Protein AF-A0A7X3P3A1-F1 (afdb_monomer)

pLDDT: mean 89.22, std 10.2, range [47.53, 96.94]

Mean predicted aligned error: 4.96 Å

Sequence (69 aa):
MLGTILPTDGNTPKQAILERTAARRTYTGSLGETLDKDTIVIDIQPKQVTLEKASVRRTLHLNTTSLLK

Solvent-accessible surface area (backbone atoms only — not comparable to full-atom values): 4244 Å² total; per-residue (Å²): 91,75,44,55,49,77,58,94,53,95,85,53,74,49,34,41,32,37,62,42,74,95,73,74,39,79,44,77,46,38,75,74,38,71,81,49,102,57,32,31,31,75,44,83,47,93,52,34,38,32,34,36,40,83,89,43,74,47,76,44,58,48,80,71,81,72,86,79,126

Foldseek 3Di:
DAFKDDDPDPPDFIWDWDAPPVVRDIDIDGAQDDPDPFKGFHDDDGQWTWIAGPNDIDIHGNPCPDPPD

Nearest PDB structures (foldseek):
  7oio-assembly1_A  TM=6.921E-01  e=4.282E-01  Legionella pneumophila
  8fno-assembly1_G  TM=7.242E-01  e=5.845E+00  Homo sapiens
  3ott-assembly1_B  TM=3.281E-01  e=3.892E+00  Bacteroides thetaiotaomicron

Structure (mmCIF, N/CA/C/O backbone):
data_AF-A0A7X3P3A1-F1
#
_entry.id   AF-A0A7X3P3A1-F1
#
loop_
_atom_site.group_PDB
_atom_site.id
_atom_site.type_symbol
_atom_site.label_atom_id
_atom_site.label_alt_id
_atom_site.label_comp_id
_atom_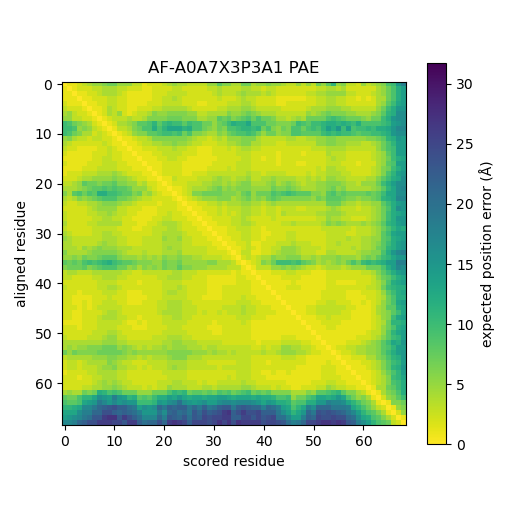site.label_asym_id
_atom_site.label_entity_id
_atom_site.label_seq_id
_atom_site.pdbx_PDB_ins_code
_atom_site.Cartn_x
_atom_site.Cartn_y
_atom_site.Cartn_z
_atom_site.occupancy
_atom_site.B_iso_or_equiv
_atom_site.auth_seq_id
_atom_site.auth_comp_id
_atom_site.auth_asym_id
_atom_site.auth_atom_id
_atom_site.pdbx_PDB_model_num
ATOM 1 N N . MET A 1 1 ? -1.217 -6.654 -4.513 1.00 89.06 1 MET A N 1
ATOM 2 C CA . MET A 1 1 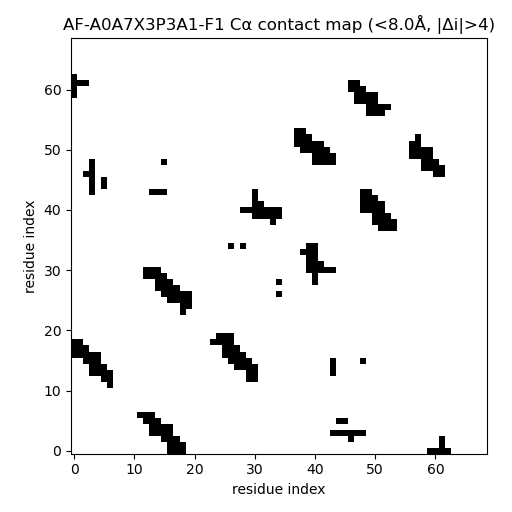? -1.387 -6.193 -3.116 1.00 89.06 1 MET A CA 1
ATOM 3 C C . MET A 1 1 ? -2.200 -7.234 -2.379 1.00 89.06 1 MET A C 1
ATOM 5 O O . MET A 1 1 ? -3.113 -7.768 -2.995 1.00 89.06 1 MET A O 1
ATOM 9 N N . LEU A 1 2 ? -1.858 -7.523 -1.121 1.00 91.56 2 LEU A N 1
ATOM 10 C CA . LEU A 1 2 ? -2.544 -8.537 -0.314 1.00 91.56 2 LEU A CA 1
ATOM 11 C C . LEU A 1 2 ? -3.601 -7.926 0.614 1.00 91.56 2 LEU A C 1
ATOM 13 O O . LEU A 1 2 ? -4.623 -8.555 0.860 1.00 91.56 2 LEU A O 1
ATOM 17 N N . GLY A 1 3 ? -3.402 -6.693 1.090 1.00 94.19 3 GLY A N 1
ATOM 18 C CA . GLY A 1 3 ? -4.407 -6.017 1.909 1.00 94.19 3 GLY A CA 1
ATOM 19 C C . GLY A 1 3 ? -3.937 -4.712 2.540 1.00 94.19 3 GLY A C 1
ATOM 20 O O . GLY A 1 3 ? -2.835 -4.234 2.278 1.00 94.19 3 GLY A O 1
ATOM 21 N N . THR A 1 4 ? -4.803 -4.154 3.382 1.00 95.56 4 THR A N 1
ATOM 22 C CA . THR A 1 4 ? -4.565 -2.948 4.187 1.00 95.56 4 THR A CA 1
ATOM 23 C C . THR A 1 4 ? -5.152 -3.151 5.578 1.00 95.56 4 THR A C 1
ATOM 25 O O . THR A 1 4 ? -6.275 -3.644 5.687 1.00 95.56 4 THR A O 1
ATOM 28 N N . ILE A 1 5 ? -4.434 -2.738 6.619 1.00 94.56 5 ILE A N 1
ATOM 29 C CA . ILE A 1 5 ? -4.917 -2.690 8.000 1.00 94.56 5 ILE A CA 1
ATOM 30 C C . ILE A 1 5 ? -5.257 -1.235 8.303 1.00 94.56 5 ILE A C 1
ATOM 32 O O . ILE A 1 5 ? -4.388 -0.361 8.274 1.00 94.56 5 ILE A O 1
ATOM 36 N N . LEU A 1 6 ? -6.540 -0.987 8.555 1.00 93.56 6 LEU A N 1
ATOM 37 C CA . LEU A 1 6 ? -7.053 0.321 8.934 1.00 93.56 6 LEU A CA 1
ATOM 38 C C . LEU A 1 6 ? -7.445 0.269 10.410 1.00 93.56 6 LEU A C 1
ATOM 40 O O . LEU A 1 6 ? -8.440 -0.379 10.739 1.00 93.56 6 LEU A O 1
ATOM 44 N N . PRO A 1 7 ? -6.658 0.889 11.294 1.00 92.06 7 PRO A N 1
ATOM 45 C CA . PRO A 1 7 ? -6.985 0.930 12.703 1.00 92.06 7 PRO A CA 1
ATOM 46 C C . PRO A 1 7 ? -8.221 1.789 12.957 1.00 92.06 7 PRO A C 1
ATOM 48 O O . PRO A 1 7 ? -8.512 2.739 12.228 1.00 92.06 7 PRO A O 1
ATOM 51 N N . THR A 1 8 ? -8.958 1.416 13.997 1.00 89.75 8 THR A N 1
ATOM 52 C CA . THR A 1 8 ? -10.154 2.128 14.462 1.00 89.75 8 THR A CA 1
ATOM 53 C C . THR A 1 8 ? -9.821 3.199 15.499 1.00 89.75 8 THR A C 1
ATOM 55 O O . THR A 1 8 ? -10.630 4.092 15.733 1.00 89.75 8 THR A O 1
ATOM 58 N N . ASP A 1 9 ? -8.644 3.110 16.120 1.00 89.94 9 ASP A N 1
ATOM 59 C CA . ASP A 1 9 ? -8.089 4.119 17.016 1.00 89.94 9 ASP A CA 1
ATOM 60 C C . ASP A 1 9 ? -7.062 5.007 16.291 1.00 89.94 9 ASP A C 1
ATOM 62 O O . ASP A 1 9 ? -6.482 4.619 15.278 1.00 89.94 9 ASP A O 1
ATOM 66 N N . GLY A 1 10 ? -6.840 6.217 16.809 1.00 82.25 10 GLY A N 1
ATOM 67 C CA . GLY A 1 10 ? -5.878 7.169 16.243 1.00 82.25 10 GLY A CA 1
ATOM 68 C C . GLY A 1 10 ? -4.421 6.937 16.657 1.00 82.25 10 GLY A C 1
ATOM 69 O O . GLY A 1 10 ? -3.563 7.720 16.260 1.00 82.25 10 GLY A O 1
ATOM 70 N N . ASN A 1 11 ? -4.137 5.911 17.466 1.00 88.88 11 ASN A N 1
ATOM 71 C CA . ASN A 1 11 ? -2.802 5.652 18.018 1.00 88.88 11 ASN A CA 1
ATOM 72 C C . ASN A 1 11 ? -2.040 4.584 17.228 1.00 88.88 11 ASN A C 1
ATOM 74 O O . ASN A 1 11 ? -0.814 4.513 17.291 1.00 88.88 11 ASN A O 1
ATOM 78 N N . THR A 1 12 ? -2.759 3.763 16.474 1.00 90.12 12 THR A N 1
ATOM 79 C CA . THR A 1 12 ? -2.187 2.745 15.607 1.00 90.12 12 THR A CA 1
ATOM 80 C C . THR A 1 12 ? -2.031 3.318 14.194 1.00 90.12 12 THR A C 1
ATOM 82 O O . THR A 1 12 ? -2.967 3.919 13.663 1.00 90.12 12 THR A O 1
ATOM 85 N N . PRO A 1 13 ? -0.869 3.162 13.537 1.00 91.75 13 PRO A N 1
ATOM 86 C CA . PRO A 1 13 ? -0.704 3.598 12.158 1.00 91.75 13 PRO A CA 1
ATOM 87 C C . PRO A 1 13 ? -1.429 2.656 11.191 1.00 91.75 13 PRO A C 1
ATOM 89 O O . PRO A 1 13 ? -1.508 1.444 11.402 1.00 91.75 13 PRO A O 1
ATOM 92 N N . LYS A 1 14 ? -1.919 3.207 10.077 1.00 95.00 14 LYS A N 1
ATOM 93 C CA . LYS A 1 14 ? -2.385 2.403 8.940 1.00 95.00 14 LYS A CA 1
ATOM 94 C C . LYS A 1 14 ? -1.228 1.572 8.390 1.00 95.00 14 LYS A C 1
ATOM 96 O O . LYS A 1 14 ? -0.117 2.087 8.264 1.00 95.00 14 LYS A O 1
ATOM 101 N N . GLN A 1 15 ? -1.506 0.334 7.990 1.00 96.12 15 GLN A N 1
ATOM 102 C CA . GLN A 1 15 ? -0.499 -0.551 7.399 1.00 96.12 15 GLN A CA 1
ATOM 103 C C . GLN A 1 15 ? -0.955 -1.104 6.049 1.00 96.12 15 GLN A C 1
ATOM 105 O O . GLN A 1 15 ? -2.135 -1.372 5.819 1.00 96.12 15 GLN A O 1
ATOM 110 N N . ALA A 1 16 ? 0.001 -1.302 5.153 1.00 95.75 16 ALA A N 1
ATOM 111 C CA . ALA A 1 16 ? -0.157 -1.956 3.866 1.00 95.75 16 ALA A CA 1
ATOM 112 C C . ALA A 1 16 ? 0.474 -3.349 3.917 1.00 95.75 16 ALA A C 1
ATOM 114 O O . ALA A 1 16 ? 1.589 -3.495 4.411 1.00 95.75 16 ALA A O 1
ATOM 115 N N . ILE A 1 17 ? -0.205 -4.356 3.363 1.00 94.94 17 ILE A N 1
ATOM 116 C CA . ILE A 1 17 ? 0.327 -5.713 3.196 1.00 94.94 17 ILE A CA 1
ATOM 117 C C . ILE A 1 17 ? 0.571 -5.944 1.703 1.00 94.94 17 ILE A C 1
ATOM 119 O O . ILE A 1 17 ? -0.357 -6.038 0.887 1.00 94.94 17 ILE A O 1
ATOM 123 N N . LEU A 1 18 ? 1.843 -6.012 1.333 1.00 92.88 18 LEU A N 1
ATOM 124 C CA . LEU A 1 18 ? 2.320 -6.015 -0.044 1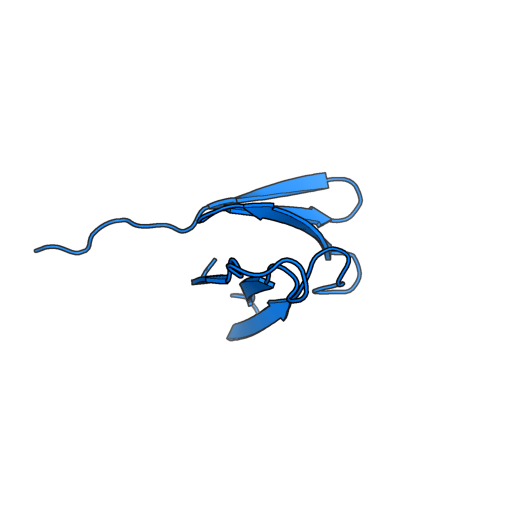.00 92.88 18 LEU A CA 1
ATOM 125 C C . LEU A 1 18 ? 3.137 -7.272 -0.315 1.00 92.88 18 LEU A C 1
ATOM 127 O O . LEU A 1 18 ? 3.984 -7.654 0.480 1.00 92.88 18 LEU A O 1
ATOM 131 N N . GLU A 1 19 ? 2.924 -7.896 -1.468 1.00 91.06 19 GLU A N 1
ATOM 132 C CA . GLU A 1 19 ? 3.782 -8.978 -1.941 1.00 91.06 19 GLU A CA 1
ATOM 133 C C . GLU A 1 19 ? 4.725 -8.447 -3.017 1.00 91.06 19 GLU A C 1
ATOM 135 O O . GLU A 1 19 ? 4.292 -7.879 -4.025 1.00 91.06 19 GLU A O 1
ATOM 140 N N . ARG A 1 20 ? 6.022 -8.677 -2.827 1.00 88.56 20 ARG A N 1
ATOM 141 C CA . ARG A 1 20 ? 7.030 -8.491 -3.864 1.00 88.56 20 ARG A CA 1
ATOM 142 C C . ARG A 1 20 ? 7.143 -9.777 -4.672 1.00 88.56 20 ARG A C 1
ATOM 144 O O . ARG A 1 20 ? 7.876 -10.688 -4.293 1.00 88.56 20 ARG A O 1
ATOM 151 N N . THR A 1 21 ? 6.458 -9.826 -5.808 1.00 85.12 21 THR A N 1
ATOM 152 C CA . THR A 1 21 ? 6.348 -11.023 -6.662 1.00 85.12 21 THR A CA 1
ATOM 153 C C . THR A 1 21 ? 7.700 -11.575 -7.119 1.00 85.12 21 THR A C 1
ATOM 155 O O . THR A 1 21 ? 7.919 -12.781 -7.064 1.00 85.12 21 THR A O 1
ATOM 158 N N . ALA A 1 22 ? 8.646 -10.702 -7.484 1.00 84.69 22 ALA A N 1
ATOM 159 C CA . ALA A 1 22 ? 9.985 -11.104 -7.924 1.00 84.69 22 ALA A CA 1
ATOM 160 C C . ALA A 1 22 ? 10.797 -11.842 -6.843 1.00 84.69 22 ALA A C 1
ATOM 162 O O . ALA A 1 22 ? 11.659 -12.650 -7.170 1.00 84.69 22 ALA A O 1
ATOM 163 N N . ALA A 1 23 ? 10.528 -11.567 -5.563 1.00 84.25 23 ALA A N 1
ATOM 164 C CA . ALA A 1 23 ? 11.237 -12.162 -4.428 1.00 84.25 23 ALA A CA 1
ATOM 165 C C . ALA A 1 23 ? 10.355 -13.109 -3.595 1.00 84.25 23 ALA A C 1
ATOM 167 O O . ALA A 1 23 ? 10.831 -13.635 -2.593 1.00 84.25 23 ALA A O 1
ATOM 168 N N . ARG A 1 24 ? 9.074 -13.279 -3.970 1.00 87.31 24 ARG A N 1
ATOM 169 C CA . ARG A 1 24 ? 8.038 -13.996 -3.200 1.00 87.31 24 ARG A CA 1
ATOM 170 C C . ARG A 1 24 ? 8.046 -13.638 -1.710 1.00 87.31 24 ARG A C 1
ATOM 172 O O . ARG A 1 24 ? 7.945 -14.501 -0.843 1.00 87.31 24 ARG A O 1
ATOM 179 N N . ARG A 1 25 ? 8.228 -12.349 -1.414 1.00 89.50 25 ARG A N 1
ATOM 180 C CA . ARG A 1 25 ? 8.340 -11.840 -0.045 1.00 89.50 25 ARG A CA 1
ATOM 181 C C . ARG A 1 25 ? 7.186 -10.906 0.261 1.00 89.50 25 ARG A C 1
ATOM 183 O O . ARG A 1 25 ? 6.941 -9.962 -0.491 1.00 89.50 25 ARG A O 1
ATOM 190 N N . THR A 1 26 ? 6.531 -11.151 1.386 1.00 92.25 26 THR A N 1
ATOM 191 C CA . THR A 1 26 ? 5.516 -10.258 1.940 1.00 92.25 26 THR A CA 1
ATOM 192 C C . THR A 1 26 ? 6.176 -9.174 2.781 1.00 92.25 26 THR A C 1
ATOM 194 O O . THR A 1 26 ? 7.110 -9.435 3.540 1.00 92.25 26 THR A O 1
ATOM 197 N N . TYR A 1 27 ? 5.676 -7.957 2.632 1.00 91.56 27 TYR A N 1
ATOM 198 C CA . TYR A 1 27 ? 6.059 -6.773 3.375 1.00 91.56 27 TYR A CA 1
ATOM 199 C C . TYR A 1 27 ? 4.810 -6.203 4.028 1.00 91.56 27 TYR A C 1
ATOM 201 O O . TYR A 1 27 ? 3.795 -6.003 3.359 1.00 91.56 27 TYR A O 1
ATOM 209 N N . THR A 1 28 ? 4.910 -5.926 5.319 1.00 93.62 28 THR A N 1
ATOM 210 C CA . THR A 1 28 ? 3.938 -5.111 6.038 1.00 93.62 28 THR A CA 1
ATOM 211 C C . THR A 1 28 ? 4.622 -3.796 6.342 1.00 93.62 28 THR A C 1
ATOM 213 O O . THR A 1 28 ? 5.710 -3.824 6.913 1.00 93.62 28 THR A O 1
ATOM 216 N N . GLY A 1 29 ? 4.027 -2.681 5.925 1.00 91.62 29 GLY A N 1
ATOM 217 C CA . GLY A 1 29 ? 4.641 -1.379 6.151 1.00 91.62 29 GLY A CA 1
ATOM 218 C C . GLY A 1 29 ? 3.656 -0.237 6.332 1.00 91.62 29 GLY A C 1
ATOM 219 O O . GLY A 1 29 ? 2.513 -0.300 5.873 1.00 91.62 29 GLY A O 1
ATOM 220 N N . SER A 1 30 ? 4.117 0.794 7.027 1.00 95.31 30 SER A N 1
ATOM 221 C CA . SER A 1 30 ? 3.362 2.003 7.367 1.00 95.31 30 SER A CA 1
ATOM 222 C C . SER A 1 30 ? 3.678 3.158 6.412 1.00 95.31 30 SER A C 1
ATOM 224 O O . SER A 1 30 ? 4.557 3.071 5.554 1.00 95.31 30 SER A O 1
ATOM 226 N N . LEU A 1 31 ? 2.949 4.265 6.552 1.00 94.00 31 LEU A N 1
ATOM 227 C CA . LEU A 1 31 ? 3.224 5.494 5.808 1.00 94.00 31 LEU A CA 1
ATOM 228 C C . LEU A 1 31 ? 4.670 5.973 6.039 1.00 94.00 31 LEU A C 1
ATOM 230 O O . LEU A 1 31 ? 5.129 6.029 7.176 1.00 94.00 31 LEU A O 1
ATOM 234 N N . GLY A 1 32 ? 5.362 6.347 4.964 1.00 92.00 32 GLY A N 1
ATOM 235 C CA . GLY A 1 32 ? 6.745 6.824 4.996 1.00 92.00 32 GLY A CA 1
ATOM 236 C C . GLY A 1 32 ? 7.800 5.717 5.042 1.00 92.00 32 GLY A C 1
ATOM 237 O O . GLY A 1 32 ? 8.983 6.015 4.903 1.00 92.00 32 GLY A O 1
ATOM 238 N N . GLU A 1 33 ? 7.408 4.449 5.193 1.00 91.88 33 GLU A N 1
ATOM 239 C CA . GLU A 1 33 ? 8.364 3.344 5.195 1.00 91.88 33 GLU A CA 1
ATOM 240 C C . GLU A 1 33 ? 8.832 2.970 3.785 1.00 91.88 33 GLU A C 1
ATOM 242 O O . GLU A 1 33 ? 8.075 2.964 2.806 1.00 91.88 33 GLU A O 1
ATOM 247 N N . THR A 1 34 ? 10.112 2.610 3.717 1.00 90.31 34 THR A N 1
ATOM 248 C CA . THR A 1 34 ? 10.810 2.192 2.505 1.00 90.31 34 THR A CA 1
ATOM 249 C C . THR A 1 34 ? 10.690 0.679 2.316 1.00 90.31 34 THR A C 1
ATOM 251 O O . THR A 1 34 ? 11.145 -0.105 3.146 1.00 90.31 34 THR A O 1
ATOM 254 N N . LEU A 1 35 ? 10.099 0.251 1.199 1.00 86.00 35 LEU A N 1
ATOM 255 C CA . LEU A 1 35 ? 9.888 -1.161 0.851 1.00 86.00 35 LEU A CA 1
ATOM 256 C C . LEU A 1 35 ? 11.101 -1.784 0.142 1.00 86.00 35 LEU A C 1
ATOM 258 O O . LEU A 1 35 ? 11.392 -2.972 0.298 1.00 86.00 35 LEU A O 1
ATOM 262 N N . ASP A 1 36 ? 11.791 -0.988 -0.675 1.00 83.56 36 ASP A N 1
ATOM 263 C CA . ASP A 1 36 ? 13.060 -1.307 -1.335 1.00 83.56 36 ASP A CA 1
ATOM 264 C C . ASP A 1 36 ? 13.857 -0.016 -1.580 1.00 83.56 36 ASP A C 1
ATOM 266 O O . ASP A 1 36 ? 13.368 1.049 -1.229 1.00 83.56 36 ASP A O 1
ATOM 270 N N . LYS A 1 37 ? 15.057 -0.099 -2.181 1.00 81.81 37 LYS A N 1
ATOM 271 C CA . LYS A 1 37 ? 16.001 1.029 -2.345 1.00 81.81 37 LYS A CA 1
ATOM 272 C C . LYS A 1 37 ? 15.354 2.387 -2.649 1.00 81.81 37 LYS A C 1
ATOM 274 O O . LYS A 1 37 ? 15.783 3.366 -2.054 1.00 81.81 37 LYS A O 1
ATOM 279 N N . ASP A 1 38 ? 14.330 2.420 -3.505 1.00 88.88 38 ASP A N 1
ATOM 280 C CA . ASP A 1 38 ? 13.724 3.672 -3.966 1.00 88.88 38 ASP A CA 1
ATOM 281 C C . ASP A 1 38 ? 12.195 3.680 -3.874 1.00 88.88 38 ASP A C 1
ATOM 283 O O . ASP A 1 38 ? 11.576 4.571 -4.448 1.00 88.88 38 ASP A O 1
ATOM 287 N N . THR A 1 39 ? 11.569 2.689 -3.227 1.00 91.38 39 THR A N 1
ATOM 288 C CA . THR A 1 39 ? 10.102 2.583 -3.157 1.00 91.38 39 THR A CA 1
ATOM 289 C C . THR A 1 39 ? 9.603 2.900 -1.757 1.00 91.38 39 THR A C 1
ATOM 291 O O . THR A 1 39 ? 9.920 2.172 -0.818 1.00 91.38 39 THR A O 1
ATOM 294 N N . ILE A 1 40 ? 8.760 3.921 -1.631 1.00 94.94 40 ILE A N 1
ATOM 295 C CA . ILE A 1 40 ? 8.164 4.360 -0.363 1.00 94.94 40 ILE A CA 1
ATOM 296 C C . ILE A 1 40 ? 6.639 4.261 -0.392 1.00 94.94 40 ILE A C 1
ATOM 298 O O . ILE A 1 40 ? 6.009 4.430 -1.441 1.00 94.94 40 ILE A O 1
ATOM 302 N N . VAL A 1 41 ? 6.036 4.003 0.768 1.00 95.38 41 VAL A N 1
ATOM 303 C CA . VAL A 1 41 ? 4.580 4.083 0.949 1.00 95.38 41 VAL A CA 1
ATOM 304 C C . VAL A 1 41 ? 4.190 5.530 1.238 1.00 95.38 41 VAL A C 1
ATOM 306 O O . VAL A 1 41 ? 4.612 6.088 2.248 1.00 95.38 41 VAL A O 1
ATOM 309 N N . ILE A 1 42 ? 3.368 6.138 0.380 1.00 96.38 42 ILE A N 1
ATOM 310 C CA . ILE A 1 42 ? 2.983 7.558 0.503 1.00 96.38 42 ILE A CA 1
ATOM 311 C C . ILE A 1 42 ? 1.498 7.782 0.786 1.00 96.38 42 ILE A C 1
ATOM 313 O O . ILE A 1 42 ? 1.116 8.890 1.145 1.00 96.38 42 ILE A O 1
ATOM 317 N N . ASP A 1 43 ? 0.657 6.756 0.638 1.00 96.38 43 ASP A N 1
ATOM 318 C CA . ASP A 1 43 ? -0.737 6.801 1.082 1.00 96.38 43 ASP A CA 1
ATOM 319 C C . ASP A 1 43 ? -1.293 5.388 1.300 1.00 96.38 43 ASP A C 1
ATOM 321 O O . ASP A 1 43 ? -0.949 4.451 0.571 1.00 96.38 43 ASP A O 1
ATOM 325 N N . ILE A 1 44 ? -2.175 5.247 2.292 1.00 96.44 44 ILE A N 1
ATOM 326 C CA . ILE A 1 44 ? -2.872 4.001 2.624 1.00 96.44 44 ILE A CA 1
ATOM 327 C C . ILE A 1 44 ? -4.358 4.312 2.827 1.00 96.44 44 ILE A C 1
ATOM 329 O O . ILE A 1 44 ? -4.759 5.037 3.747 1.00 96.44 44 ILE A O 1
ATOM 333 N N . GLN A 1 45 ? -5.180 3.707 1.975 1.00 95.38 45 GLN A N 1
ATOM 334 C CA . GLN A 1 45 ? -6.634 3.831 1.932 1.00 95.38 45 GLN A CA 1
ATOM 335 C C . GLN A 1 45 ? -7.279 2.436 1.949 1.00 95.38 45 GLN A C 1
ATOM 337 O O . GLN A 1 45 ? -6.598 1.434 1.713 1.00 95.38 45 GLN A O 1
ATOM 342 N N . PRO A 1 46 ? -8.589 2.312 2.224 1.00 94.12 46 PRO A N 1
ATOM 343 C CA . PRO A 1 46 ? -9.263 1.020 2.148 1.00 94.12 46 PRO A CA 1
ATOM 344 C C . PRO A 1 46 ? -9.040 0.353 0.789 1.00 94.12 46 PRO A C 1
ATOM 346 O O . PRO A 1 46 ? -9.411 0.906 -0.244 1.00 94.12 46 PRO A O 1
ATOM 349 N N . LYS A 1 47 ? -8.446 -0.851 0.787 1.00 93.88 47 LYS A N 1
ATOM 350 C CA . LYS A 1 47 ? -8.194 -1.641 -0.435 1.00 93.88 47 LYS A CA 1
ATOM 351 C C . LYS A 1 47 ? -7.312 -0.925 -1.470 1.00 93.88 47 LYS A C 1
ATOM 353 O O . LYS A 1 47 ? -7.321 -1.316 -2.640 1.00 93.88 47 LYS A O 1
ATOM 358 N N . GLN A 1 48 ? -6.538 0.078 -1.060 1.00 96.25 48 GLN A N 1
ATOM 359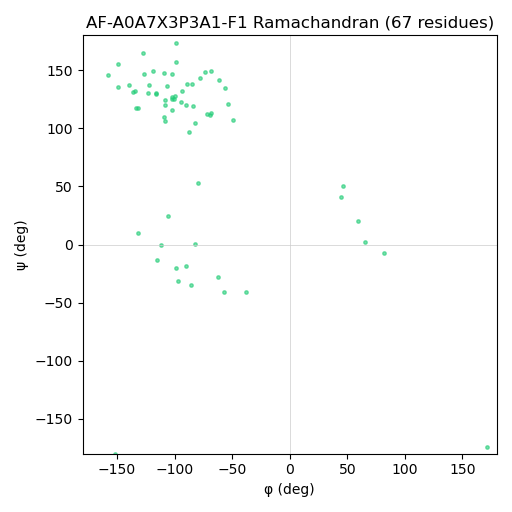 C CA . GLN A 1 48 ? -5.716 0.883 -1.956 1.00 96.25 48 GLN A CA 1
ATOM 360 C C . GLN A 1 48 ? -4.451 1.383 -1.252 1.00 96.25 48 GLN A C 1
ATOM 362 O O . GLN A 1 48 ? -4.502 1.881 -0.133 1.00 96.25 48 GLN A O 1
ATOM 367 N N . VAL A 1 49 ? -3.308 1.293 -1.928 1.00 96.31 49 VAL A N 1
ATOM 368 C CA . VAL A 1 49 ? -2.025 1.811 -1.430 1.00 96.31 49 VAL A CA 1
ATOM 369 C C . VAL A 1 49 ? -1.337 2.57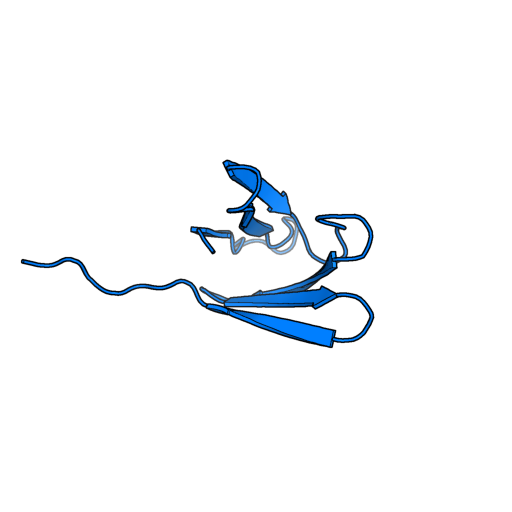7 -2.546 1.00 96.31 49 VAL A C 1
ATOM 371 O O . VAL A 1 49 ? -1.223 2.066 -3.661 1.00 96.31 49 VAL A O 1
ATOM 374 N N . THR A 1 50 ? -0.855 3.782 -2.256 1.00 96.94 50 THR A N 1
ATOM 375 C CA . THR A 1 50 ? -0.047 4.556 -3.203 1.00 96.94 50 THR A CA 1
ATOM 376 C C . THR A 1 50 ? 1.417 4.456 -2.814 1.00 96.94 50 THR A C 1
ATOM 378 O O . THR A 1 50 ? 1.806 4.745 -1.682 1.00 96.94 50 THR A O 1
ATOM 381 N N . LEU A 1 51 ? 2.224 4.035 -3.780 1.00 95.44 51 LEU A N 1
ATOM 382 C CA . LEU A 1 51 ? 3.669 3.941 -3.680 1.00 95.44 51 LEU A CA 1
ATOM 383 C C . LEU A 1 51 ? 4.303 5.021 -4.546 1.00 95.44 51 LEU A C 1
ATOM 385 O O . LEU A 1 51 ? 3.789 5.343 -5.619 1.00 95.44 51 LEU A O 1
ATOM 389 N N . GLU A 1 52 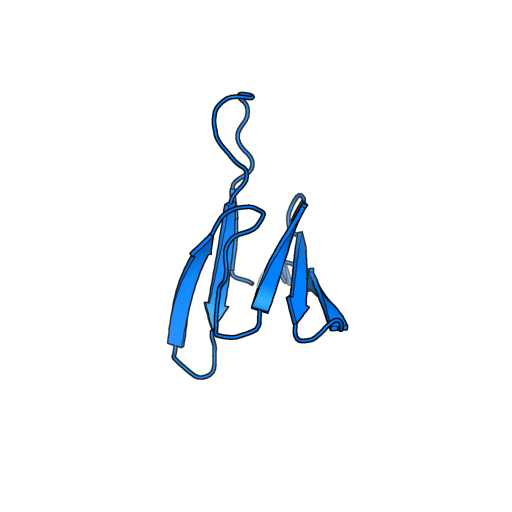? 5.450 5.525 -4.120 1.00 95.88 52 GLU A N 1
ATOM 390 C CA . GLU A 1 52 ? 6.311 6.357 -4.951 1.00 95.88 52 GLU A CA 1
ATOM 391 C C . GLU A 1 52 ? 7.635 5.636 -5.170 1.00 95.88 52 GLU A C 1
ATOM 393 O O . GLU A 1 52 ? 8.228 5.128 -4.221 1.00 95.88 52 GLU A O 1
ATOM 398 N N . LYS A 1 53 ? 8.072 5.556 -6.430 1.00 93.69 53 LYS A N 1
ATOM 399 C CA . LYS A 1 53 ? 9.364 4.995 -6.815 1.00 93.69 53 LYS A CA 1
ATOM 400 C C . LYS A 1 53 ? 10.079 5.920 -7.778 1.00 93.69 53 LYS A C 1
ATOM 402 O O . LYS A 1 53 ? 9.575 6.127 -8.879 1.00 93.69 53 LYS A O 1
ATOM 407 N N . ALA A 1 54 ? 11.246 6.433 -7.387 1.00 91.19 54 ALA A N 1
ATOM 408 C CA . ALA A 1 54 ? 12.021 7.377 -8.201 1.00 91.19 54 ALA A CA 1
ATOM 409 C C . ALA A 1 54 ? 11.134 8.507 -8.779 1.00 91.19 54 ALA A C 1
ATOM 411 O O . ALA A 1 54 ? 11.091 8.726 -9.988 1.00 91.19 54 ALA A O 1
ATOM 412 N N . SER A 1 55 ? 10.341 9.149 -7.909 1.00 90.50 55 SER A N 1
ATOM 413 C CA . SER A 1 55 ? 9.360 10.200 -8.245 1.00 90.50 55 SER A CA 1
ATOM 414 C C . SER A 1 55 ? 8.166 9.770 -9.113 1.00 90.50 55 SER A C 1
ATOM 416 O O . SER A 1 55 ? 7.306 10.591 -9.427 1.00 90.50 55 SER A O 1
ATOM 418 N N . VAL A 1 56 ? 8.047 8.488 -9.470 1.00 95.69 56 VAL A N 1
ATOM 419 C CA . VAL A 1 56 ? 6.874 7.941 -10.162 1.00 95.69 56 VAL A CA 1
ATOM 420 C C . VAL A 1 56 ? 5.904 7.360 -9.146 1.00 95.69 56 VAL A C 1
ATOM 422 O O . VAL A 1 56 ? 6.236 6.433 -8.405 1.00 95.69 56 VAL A O 1
ATOM 425 N N . ARG A 1 57 ? 4.667 7.855 -9.155 1.00 96.69 57 ARG A N 1
ATOM 426 C CA . ARG A 1 57 ? 3.600 7.347 -8.290 1.00 96.69 57 ARG A CA 1
ATOM 427 C C . ARG A 1 57 ? 2.848 6.205 -8.950 1.00 96.69 57 ARG A C 1
ATOM 429 O O . ARG A 1 57 ? 2.538 6.248 -10.139 1.00 96.69 57 ARG A O 1
ATOM 436 N N . ARG A 1 58 ? 2.547 5.176 -8.164 1.00 94.88 58 ARG A N 1
ATOM 437 C CA . ARG A 1 58 ? 1.738 4.030 -8.577 1.00 94.88 58 ARG A CA 1
ATOM 438 C C . ARG A 1 58 ? 0.747 3.689 -7.486 1.00 94.88 58 ARG A C 1
ATOM 440 O O . ARG A 1 58 ? 1.123 3.510 -6.332 1.00 94.88 58 ARG A O 1
ATOM 447 N N . THR A 1 59 ? -0.505 3.530 -7.875 1.00 95.75 59 THR A N 1
ATOM 448 C CA . THR A 1 59 ? -1.562 3.093 -6.973 1.00 95.75 59 THR A CA 1
ATOM 449 C C . THR A 1 59 ? -1.824 1.610 -7.190 1.00 95.75 59 THR A C 1
ATOM 451 O O . THR A 1 59 ? -2.064 1.157 -8.308 1.00 95.75 59 THR A O 1
ATOM 454 N N . LEU A 1 60 ? -1.744 0.842 -6.110 1.00 93.44 60 LEU A N 1
ATOM 455 C CA . LEU A 1 60 ? -2.090 -0.568 -6.073 1.00 93.44 60 LEU A CA 1
ATOM 456 C C . LEU A 1 60 ? -3.488 -0.712 -5.484 1.00 93.44 60 LEU A C 1
ATOM 458 O O . LEU A 1 60 ? -3.751 -0.232 -4.384 1.00 93.44 60 LEU A O 1
ATOM 462 N N . HIS A 1 61 ? -4.357 -1.425 -6.190 1.00 94.69 61 HIS A N 1
ATOM 463 C CA . HIS A 1 61 ? -5.682 -1.789 -5.699 1.00 94.69 61 HIS A CA 1
ATOM 464 C C . HIS A 1 61 ? -5.687 -3.246 -5.237 1.00 94.69 61 HIS A C 1
ATOM 466 O O . HIS A 1 61 ? -4.983 -4.096 -5.797 1.00 94.69 61 HIS A O 1
ATOM 472 N N . LEU A 1 62 ? -6.474 -3.546 -4.203 1.00 92.44 62 LEU A N 1
ATOM 473 C CA . LEU A 1 62 ? -6.704 -4.924 -3.793 1.00 92.44 62 LEU A CA 1
ATOM 474 C C . LEU A 1 62 ? -7.590 -5.540 -4.859 1.00 92.44 62 LEU A C 1
ATOM 476 O O . LEU A 1 62 ? -8.748 -5.141 -5.004 1.00 92.44 62 LEU A O 1
ATOM 480 N N . ASN A 1 63 ? -7.045 -6.487 -5.616 1.00 83.81 63 ASN A N 1
ATOM 481 C CA . ASN A 1 63 ? -7.867 -7.186 -6.577 1.00 83.81 63 ASN A CA 1
ATOM 482 C C . ASN A 1 63 ? -8.849 -8.076 -5.808 1.00 83.81 63 ASN A C 1
ATOM 484 O O . ASN A 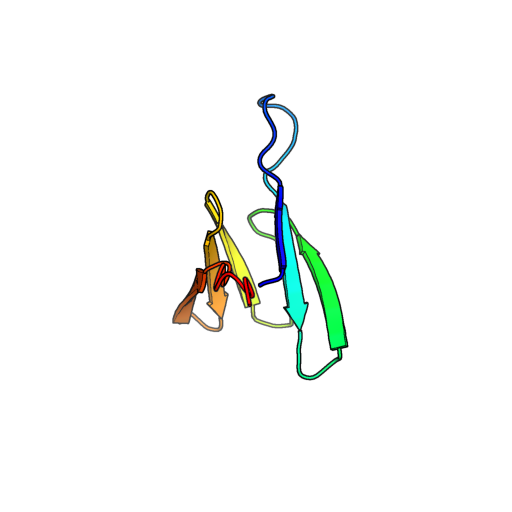1 63 ? -8.443 -9.026 -5.145 1.00 83.81 63 ASN A O 1
ATOM 488 N N . THR A 1 64 ? -10.128 -7.722 -5.867 1.00 72.56 64 THR A N 1
ATOM 489 C CA . THR A 1 64 ? -11.218 -8.445 -5.202 1.00 72.56 64 THR A CA 1
ATOM 490 C C . THR A 1 64 ? -12.042 -9.243 -6.201 1.00 72.56 64 THR A C 1
ATOM 492 O O . THR A 1 64 ? -13.208 -9.507 -5.924 1.00 72.56 64 THR A O 1
A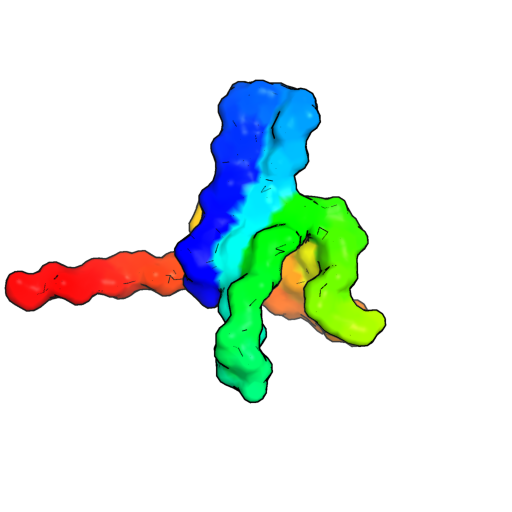TOM 495 N N . THR A 1 65 ? -11.470 -9.629 -7.358 1.00 67.06 65 THR A N 1
ATOM 496 C CA . THR A 1 65 ? -12.143 -10.557 -8.276 1.00 67.06 65 THR A CA 1
ATOM 497 C C . THR A 1 65 ? -12.622 -11.762 -7.475 1.00 67.06 65 THR A C 1
ATOM 499 O O . THR A 1 65 ? -11.828 -12.575 -7.001 1.00 67.06 65 THR A O 1
ATOM 502 N N . SER A 1 66 ? -13.934 -11.825 -7.279 1.00 54.94 66 SER A N 1
ATOM 503 C CA . SER A 1 66 ? -14.572 -12.895 -6.543 1.00 54.94 66 SER A CA 1
ATOM 504 C C . SER A 1 66 ? -14.429 -14.162 -7.371 1.00 54.94 66 SER A C 1
ATOM 506 O O . SER A 1 66 ? -14.995 -14.260 -8.458 1.00 54.94 66 SER A O 1
ATOM 508 N N . LEU A 1 67 ? -13.656 -15.127 -6.879 1.00 60.28 67 LEU A N 1
ATOM 509 C CA . LEU A 1 67 ? -13.638 -16.487 -7.413 1.00 60.28 67 LEU A CA 1
ATOM 510 C C . LEU A 1 67 ? -14.853 -17.251 -6.865 1.00 60.28 67 LEU A C 1
ATOM 512 O O . LEU A 1 67 ? -14.701 -18.303 -6.254 1.00 60.28 67 LEU A O 1
ATOM 516 N N . LEU A 1 68 ? -16.058 -16.703 -7.021 1.00 54.78 68 LEU A N 1
ATOM 517 C CA . LEU A 1 68 ? -17.278 -17.485 -6.840 1.00 54.78 68 LEU A CA 1
ATOM 518 C C . LEU A 1 68 ? -17.511 -18.226 -8.161 1.00 54.78 68 LEU A C 1
ATOM 520 O O . LEU A 1 68 ? -17.848 -17.604 -9.168 1.00 54.78 68 LEU A O 1
ATOM 524 N N . LYS A 1 69 ? -17.226 -19.531 -8.157 1.00 47.53 69 LYS A N 1
ATOM 525 C CA . LYS A 1 69 ? -17.696 -20.493 -9.161 1.00 47.53 69 LYS A CA 1
ATOM 526 C C . LYS A 1 69 ? -18.982 -21.134 -8.671 1.00 47.53 69 LYS A C 1
ATOM 528 O O . LYS A 1 69 ? -19.059 -21.374 -7.445 1.00 47.53 69 LYS A O 1
#

Secondary structure (DSSP, 8-state):
--EEE--SSSSSPPEEEEEEGGGTEEEEEETT-EEETTEEEEEEETTEEEEEETTEEEEEE--------

Radius of gyration: 12.65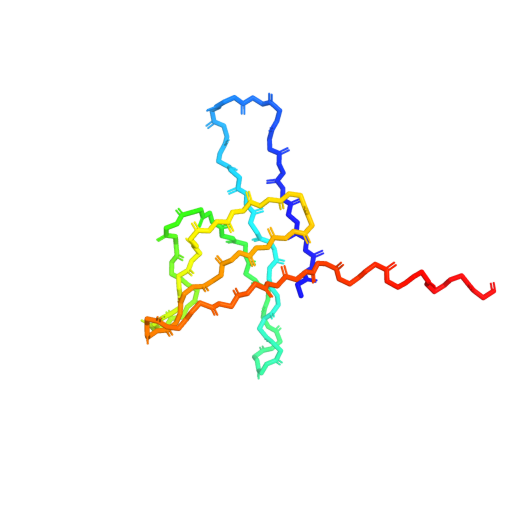 Å; Cα contacts (8 Å, |Δi|>4): 130; chains: 1; bounding box: 34×31×28 Å